Protein AF-A0A157ZCW4-F1 (afdb_monomer)

Solvent-accessible surface area (backbone atoms only — not 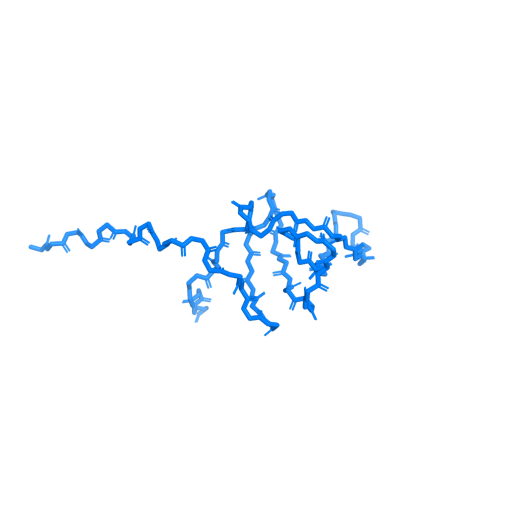comparable to full-atom values): 4186 Å² total; per-residue (Å²): 134,84,82,75,71,80,73,84,64,77,82,65,79,73,56,61,71,39,49,22,36,45,89,96,32,66,29,34,27,74,32,83,38,86,74,76,21,26,28,30,40,34,61,44,98,86,68,50,77,46,76,46,75,40,52,48,84,65,49,44,71,54,71,85,76,75,125

Radius of gyration: 13.05 Å; Cα contacts (8 Å, |Δi|>4): 104; chains: 1; bounding box: 26×39×28 Å

Nearest PDB structures (foldseek):
  1ue9-assembly1_A  TM=6.581E-01  e=2.993E-01  Homo sapiens
  6rm3-assembly1_LE0  TM=7.152E-01  e=6.854E-01  Vairimorpha necatrix
  6gbu-assembly1_B  TM=6.564E-01  e=1.479E+00  Homo sapiens
  1zuk-assembly1_A  TM=6.521E-01  e=3.593E+00  Saccharomyces cerevisiae
  8gcj-assembly2_B  TM=4.315E-01  e=1.394E+00  Homo sapiens

pLDDT: mean 82.94, std 18.59, range [35.62, 97.88]

Structure (mmCIF, N/CA/C/O backbone):
data_AF-A0A157ZCW4-F1
#
_entry.id   AF-A0A157ZCW4-F1
#
loop_
_atom_site.group_PDB
_atom_site.id
_atom_site.type_symbol
_atom_site.label_atom_id
_atom_site.label_alt_id
_atom_site.label_comp_id
_atom_site.label_asym_id
_atom_site.label_entity_id
_atom_site.label_seq_id
_atom_site.pdbx_PDB_ins_code
_atom_site.Cartn_x
_atom_site.Cartn_y
_atom_site.Cartn_z
_atom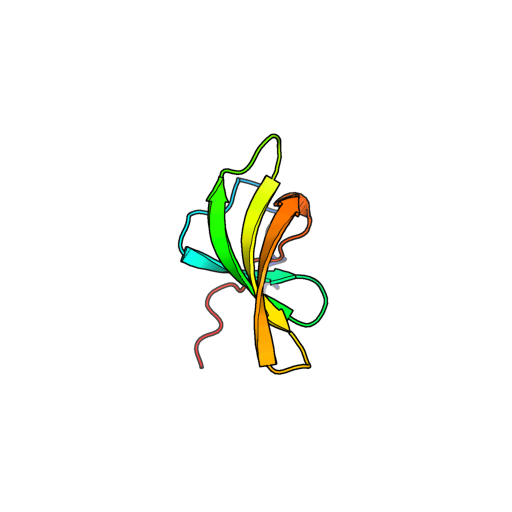_site.occupancy
_atom_site.B_iso_or_equiv
_atom_site.auth_seq_id
_atom_site.auth_comp_id
_atom_site.auth_asym_id
_atom_site.auth_atom_id
_atom_site.pdbx_PDB_model_num
ATOM 1 N N . MET A 1 1 ? -19.483 -29.748 3.328 1.00 38.16 1 MET A N 1
ATOM 2 C CA . MET A 1 1 ? -18.320 -28.897 2.997 1.00 38.16 1 MET A CA 1
ATOM 3 C C . MET A 1 1 ? -18.682 -27.464 3.350 1.00 38.16 1 MET A C 1
ATOM 5 O O . MET A 1 1 ? -19.401 -26.821 2.600 1.00 38.16 1 MET A O 1
ATOM 9 N N . SER A 1 2 ? -18.319 -27.010 4.548 1.00 35.62 2 SER A N 1
ATOM 10 C CA . SER A 1 2 ? -18.727 -25.690 5.038 1.00 35.62 2 SER A CA 1
ATOM 11 C C . SER A 1 2 ? -17.870 -24.614 4.382 1.00 35.62 2 SER A C 1
ATOM 13 O O . SER A 1 2 ? -16.668 -24.549 4.631 1.00 35.62 2 SER A O 1
ATOM 15 N N . ALA A 1 3 ? -18.486 -23.783 3.541 1.00 44.59 3 ALA A N 1
ATOM 16 C CA . ALA A 1 3 ? -17.863 -22.574 3.027 1.00 44.59 3 ALA A CA 1
ATOM 17 C C . ALA A 1 3 ? -17.538 -21.661 4.217 1.00 44.59 3 ALA A C 1
ATOM 19 O O . ALA A 1 3 ? -18.431 -21.103 4.858 1.00 44.59 3 ALA A O 1
ATOM 20 N N . VAL A 1 4 ? -16.255 -21.558 4.559 1.00 42.75 4 VAL A N 1
ATOM 21 C CA . VAL A 1 4 ? -15.781 -20.600 5.555 1.00 42.75 4 VAL A CA 1
ATOM 22 C C . VAL A 1 4 ? -15.906 -19.220 4.922 1.00 42.75 4 VAL A C 1
ATOM 24 O O . VAL A 1 4 ? -15.052 -18.792 4.153 1.00 42.75 4 VAL A O 1
ATOM 27 N N . SER A 1 5 ? -17.004 -18.529 5.223 1.00 47.19 5 SER A N 1
ATOM 28 C CA . SER A 1 5 ? -17.136 -17.097 4.969 1.00 47.19 5 SER A CA 1
ATOM 29 C C . SER A 1 5 ? -15.909 -16.393 5.554 1.00 47.19 5 SER A C 1
ATOM 31 O O . SER A 1 5 ? -15.653 -16.579 6.753 1.00 47.19 5 SER A O 1
ATOM 33 N N . PRO A 1 6 ? -15.145 -15.599 4.776 1.00 49.59 6 PRO A N 1
ATOM 34 C CA . PRO A 1 6 ? -13.985 -14.911 5.310 1.00 49.59 6 PRO A CA 1
ATOM 35 C C . PRO A 1 6 ? -14.499 -13.993 6.407 1.00 49.59 6 PRO A C 1
ATOM 37 O O . PRO A 1 6 ? -15.310 -13.087 6.182 1.00 49.59 6 PRO A O 1
ATOM 40 N N . ARG A 1 7 ? -14.115 -14.325 7.642 1.00 48.91 7 ARG A N 1
ATOM 41 C CA . ARG A 1 7 ? -14.530 -13.606 8.836 1.00 48.91 7 ARG A CA 1
ATOM 42 C C . ARG A 1 7 ? -14.227 -12.142 8.574 1.00 48.91 7 ARG A C 1
ATOM 44 O O . ARG A 1 7 ? -13.075 -11.774 8.369 1.00 48.91 7 ARG A O 1
ATOM 51 N N . ARG A 1 8 ? -15.282 -11.326 8.587 1.00 52.31 8 ARG A N 1
ATOM 52 C CA . ARG A 1 8 ? -15.267 -9.861 8.600 1.00 52.31 8 ARG A CA 1
ATOM 53 C C . ARG A 1 8 ? -14.489 -9.431 9.849 1.00 52.31 8 ARG A C 1
ATOM 55 O O . ARG A 1 8 ? -15.074 -9.082 10.872 1.00 52.31 8 ARG A O 1
ATOM 62 N N . SER A 1 9 ? -13.168 -9.591 9.833 1.00 52.56 9 SER A N 1
ATOM 63 C CA . SER A 1 9 ? -12.333 -9.314 10.987 1.00 52.56 9 SER A CA 1
ATOM 64 C C . SER A 1 9 ? -12.476 -7.820 11.235 1.00 52.56 9 SER A C 1
ATOM 66 O O . SER A 1 9 ? -12.299 -6.993 10.337 1.00 52.56 9 SER A O 1
ATOM 68 N N . ARG A 1 10 ? -12.947 -7.463 12.435 1.00 49.78 10 ARG A N 1
ATOM 69 C CA . ARG A 1 10 ? -12.969 -6.073 12.907 1.00 49.78 10 ARG A CA 1
ATOM 70 C C . ARG A 1 10 ? -11.635 -5.460 12.508 1.00 49.78 10 ARG A C 1
ATOM 72 O O . ARG A 1 10 ? -10.616 -5.993 12.930 1.00 49.78 10 ARG A O 1
ATOM 79 N N . LYS A 1 11 ? -11.684 -4.421 11.663 1.00 64.31 11 LYS A N 1
ATOM 80 C CA . LYS A 1 11 ? -10.581 -3.788 10.916 1.00 64.31 11 LYS A CA 1
ATOM 81 C C . LYS A 1 11 ? -9.412 -3.388 11.824 1.00 64.31 11 LYS A C 1
ATOM 83 O O . LYS A 1 11 ? -9.233 -2.211 12.132 1.00 64.31 11 LYS A O 1
ATOM 88 N N . ARG A 1 12 ? -8.649 -4.368 12.303 1.00 78.25 12 ARG A N 1
ATOM 89 C CA . ARG A 1 12 ? -7.427 -4.146 13.064 1.00 78.25 12 ARG A CA 1
ATOM 90 C C . ARG A 1 12 ? -6.428 -3.514 12.111 1.00 78.25 12 ARG A C 1
ATOM 92 O O . ARG A 1 12 ? -6.383 -3.862 10.931 1.00 78.25 12 ARG A O 1
ATOM 99 N N . LYS A 1 13 ? -5.665 -2.556 12.627 1.00 86.94 13 LYS A N 1
ATOM 100 C CA . LYS A 1 13 ? -4.576 -1.942 11.879 1.00 86.94 13 LYS A CA 1
ATOM 101 C C . LYS A 1 13 ? -3.643 -3.060 11.381 1.00 86.94 13 LYS A C 1
ATOM 103 O O . LYS A 1 13 ? -3.179 -3.844 12.211 1.00 86.94 13 LYS A O 1
ATOM 108 N N . PRO A 1 14 ? -3.377 -3.149 10.068 1.00 88.38 14 PRO A N 1
ATOM 109 C CA . PRO A 1 14 ? -2.450 -4.131 9.534 1.00 88.38 14 PRO A CA 1
ATOM 110 C C . PRO A 1 14 ? -1.044 -3.924 10.115 1.00 88.38 14 PRO A C 1
ATOM 112 O O . PRO A 1 14 ? -0.603 -2.772 10.227 1.00 88.38 14 PRO A O 1
ATOM 115 N N . PRO A 1 15 ? -0.324 -5.001 10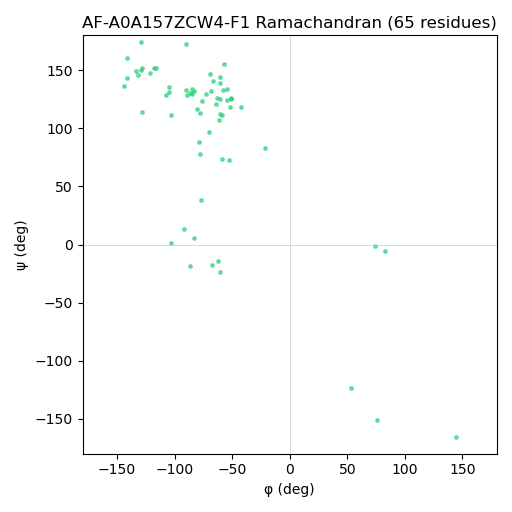.464 1.00 90.81 15 PRO A N 1
ATOM 116 C CA . PRO A 1 15 ? 1.093 -4.922 10.799 1.00 90.81 15 PRO A CA 1
ATOM 117 C C . PRO A 1 15 ? 1.923 -4.317 9.658 1.00 90.81 15 PRO A C 1
ATOM 119 O O . PRO A 1 15 ? 1.556 -4.402 8.482 1.00 90.81 15 PRO A O 1
ATOM 122 N N . ARG A 1 16 ? 3.081 -3.742 9.992 1.00 93.31 16 ARG A N 1
ATOM 123 C CA . ARG A 1 16 ? 4.089 -3.374 8.987 1.00 93.31 16 ARG A CA 1
ATOM 124 C C . ARG A 1 16 ? 4.548 -4.627 8.228 1.00 93.31 16 ARG A C 1
ATOM 126 O O . ARG A 1 16 ? 4.631 -5.696 8.819 1.00 93.31 16 ARG A O 1
ATOM 133 N N . GLY A 1 17 ? 4.820 -4.487 6.936 1.00 92.38 17 GLY A N 1
ATOM 134 C CA . GLY A 1 17 ? 5.159 -5.583 6.025 1.00 92.38 17 GLY A CA 1
ATOM 135 C C . GLY A 1 17 ? 3.943 -6.335 5.477 1.00 92.38 17 GLY A C 1
ATOM 136 O O . GLY A 1 17 ? 4.100 -7.184 4.608 1.00 92.38 17 GLY A O 1
ATOM 137 N N . THR A 1 18 ? 2.721 -6.023 5.933 1.00 91.62 18 THR A N 1
ATOM 138 C CA . THR A 1 18 ? 1.513 -6.657 5.384 1.00 91.62 18 THR A CA 1
ATOM 139 C C . THR A 1 18 ? 1.359 -6.305 3.909 1.00 91.62 18 THR A C 1
ATOM 141 O O . THR A 1 18 ? 1.300 -5.122 3.563 1.00 91.62 18 THR A O 1
ATOM 144 N N . LEU A 1 19 ? 1.219 -7.324 3.060 1.00 93.06 19 LEU A N 1
ATOM 145 C CA . LEU A 1 19 ? 0.772 -7.156 1.682 1.00 93.06 19 LEU A CA 1
ATOM 146 C C . LEU A 1 19 ? -0.757 -7.089 1.630 1.00 93.06 19 LEU A C 1
ATOM 148 O O . LEU A 1 19 ? -1.470 -7.896 2.229 1.00 93.06 19 LEU A O 1
ATOM 152 N N . ALA A 1 20 ? -1.275 -6.106 0.907 1.00 91.94 20 ALA A N 1
ATOM 153 C CA . ALA A 1 20 ? -2.703 -5.881 0.755 1.00 91.94 20 ALA A CA 1
ATOM 154 C C . ALA A 1 20 ? -3.042 -5.439 -0.668 1.00 91.94 20 ALA A C 1
ATOM 156 O O . ALA A 1 20 ? -2.204 -4.923 -1.402 1.00 91.94 20 ALA A O 1
ATOM 157 N N . ARG A 1 21 ? -4.307 -5.593 -1.052 1.00 92.56 21 ARG A N 1
ATOM 158 C CA . ARG A 1 21 ? -4.877 -4.955 -2.235 1.00 92.56 21 ARG A CA 1
ATOM 159 C C . ARG A 1 21 ? -5.376 -3.562 -1.861 1.00 92.56 21 ARG A C 1
ATOM 161 O O . ARG A 1 21 ? -6.151 -3.405 -0.914 1.00 92.56 21 ARG A O 1
ATOM 168 N N . TYR A 1 22 ? -4.985 -2.566 -2.645 1.00 92.94 22 TYR A N 1
ATOM 169 C CA . TYR A 1 22 ? -5.565 -1.229 -2.631 1.00 92.94 22 TYR A CA 1
ATOM 170 C C . TYR A 1 22 ? -5.950 -0.848 -4.059 1.00 92.94 22 TYR A C 1
ATOM 172 O O . TYR A 1 22 ? -5.089 -0.711 -4.927 1.00 92.94 22 TYR A O 1
ATOM 180 N N . ARG A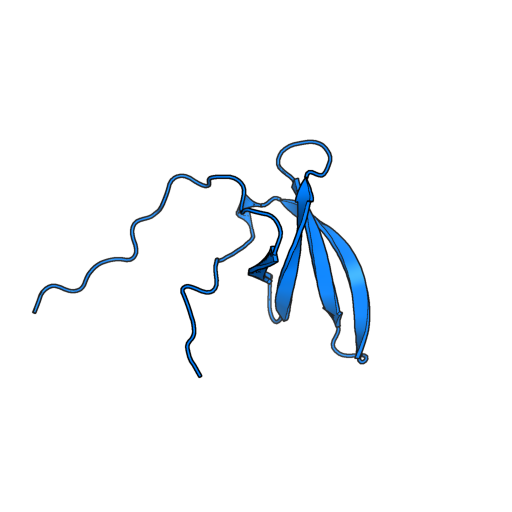 1 23 ? -7.255 -0.690 -4.313 1.00 90.31 23 ARG A N 1
ATOM 181 C CA . ARG A 1 23 ? -7.802 -0.540 -5.674 1.00 90.31 23 ARG A CA 1
ATOM 182 C C . ARG A 1 23 ? -7.336 -1.700 -6.575 1.00 90.31 23 ARG A C 1
ATOM 184 O O . ARG A 1 23 ? -7.556 -2.858 -6.230 1.00 90.31 23 ARG A O 1
ATOM 191 N N . ASN A 1 24 ? -6.693 -1.399 -7.698 1.00 89.50 24 ASN A N 1
ATOM 192 C CA . ASN A 1 24 ? -6.179 -2.351 -8.680 1.00 89.50 24 ASN A CA 1
ATOM 193 C C . ASN A 1 24 ? -4.714 -2.765 -8.432 1.00 89.50 24 ASN A C 1
ATOM 195 O O . ASN A 1 24 ? -4.102 -3.338 -9.325 1.00 89.50 24 ASN A O 1
ATOM 199 N N . ARG A 1 25 ? -4.135 -2.476 -7.256 1.00 90.69 25 ARG A N 1
ATOM 200 C CA . ARG A 1 25 ? -2.699 -2.677 -6.991 1.00 90.69 25 ARG A CA 1
ATOM 201 C C . ARG A 1 25 ? -2.437 -3.466 -5.718 1.00 90.69 25 ARG A C 1
ATOM 203 O O . ARG A 1 25 ? -3.206 -3.394 -4.755 1.00 90.69 25 ARG A O 1
ATOM 210 N N . ILE A 1 26 ? -1.328 -4.200 -5.724 1.00 92.69 26 ILE A N 1
ATOM 211 C CA . ILE A 1 26 ? -0.742 -4.808 -4.529 1.00 92.69 26 ILE A CA 1
ATOM 212 C C . ILE A 1 26 ? 0.137 -3.759 -3.853 1.00 92.69 26 ILE A C 1
ATOM 214 O O . ILE A 1 26 ? 0.896 -3.048 -4.512 1.00 92.69 26 ILE A O 1
ATOM 218 N N . VAL A 1 27 ? -0.009 -3.636 -2.540 1.00 94.88 27 VAL A N 1
ATOM 219 C CA . VAL A 1 27 ? 0.674 -2.632 -1.732 1.00 94.88 27 VAL A CA 1
ATOM 220 C C . VAL A 1 27 ? 1.256 -3.268 -0.485 1.00 94.88 27 VAL A C 1
ATOM 222 O O . VAL A 1 27 ? 0.689 -4.211 0.064 1.00 94.88 27 VAL A O 1
ATOM 225 N N . GLU A 1 28 ? 2.359 -2.711 -0.011 1.00 95.75 28 GLU A N 1
ATOM 226 C CA . GLU A 1 28 ? 2.977 -3.086 1.255 1.00 95.75 28 GLU A CA 1
ATOM 227 C C . GLU A 1 28 ? 2.692 -2.014 2.307 1.00 95.75 28 GLU A C 1
ATOM 229 O O . GLU A 1 28 ? 2.826 -0.819 2.045 1.00 95.75 28 GLU A O 1
ATOM 234 N N . VAL A 1 29 ? 2.323 -2.426 3.517 1.00 95.69 29 VAL A N 1
ATOM 235 C CA . VAL A 1 29 ? 2.134 -1.522 4.654 1.00 95.69 29 VAL A CA 1
ATOM 236 C C . VAL 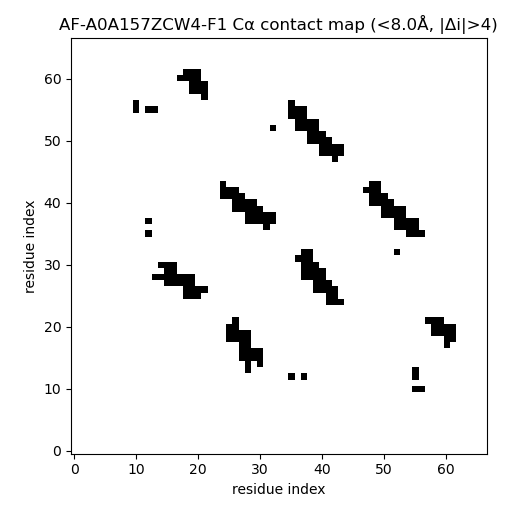A 1 29 ? 3.484 -1.180 5.286 1.00 95.69 29 VAL A C 1
ATOM 238 O O . VAL A 1 29 ? 4.143 -2.033 5.867 1.00 95.69 29 VAL A O 1
ATOM 241 N N . LEU A 1 30 ? 3.877 0.091 5.250 1.00 96.62 30 LEU A N 1
ATOM 242 C CA . LEU A 1 30 ? 5.137 0.579 5.822 1.00 96.62 30 LEU A CA 1
ATOM 243 C C . LEU A 1 30 ? 5.037 0.940 7.311 1.00 96.62 30 LEU A C 1
ATOM 245 O O . LEU A 1 30 ? 6.057 1.040 7.991 1.00 96.62 30 LEU A O 1
ATOM 249 N N . GLY A 1 31 ? 3.827 1.142 7.833 1.00 94.31 31 GLY A N 1
ATOM 250 C CA . GLY A 1 31 ? 3.609 1.478 9.238 1.00 94.31 31 GLY A CA 1
ATOM 251 C C . GLY A 1 31 ? 2.459 2.451 9.459 1.00 94.31 31 GLY A C 1
ATOM 252 O O . GLY A 1 31 ? 1.625 2.675 8.581 1.00 94.31 31 GLY A O 1
ATOM 253 N N . GLU A 1 32 ? 2.400 3.013 10.664 1.00 94.50 32 GLU A N 1
ATOM 254 C CA . GLU A 1 32 ? 1.361 3.971 11.042 1.00 94.50 32 GLU A CA 1
ATOM 255 C C . GLU A 1 32 ? 1.499 5.303 10.309 1.00 94.50 32 GLU A C 1
ATOM 257 O O . GLU A 1 32 ? 2.601 5.768 10.029 1.00 94.50 32 GLU A O 1
ATOM 262 N N . ALA A 1 33 ? 0.358 5.927 10.037 1.00 94.75 33 ALA A N 1
ATOM 263 C CA . ALA A 1 33 ? 0.261 7.323 9.652 1.00 94.75 33 ALA A CA 1
ATOM 264 C C . ALA A 1 33 ? -0.786 8.014 10.536 1.00 94.75 33 ALA A C 1
ATOM 266 O O . ALA A 1 33 ? -1.492 7.370 11.308 1.00 94.75 33 ALA A O 1
ATOM 267 N N . ARG A 1 34 ? -0.927 9.336 10.405 1.00 92.75 34 ARG A N 1
ATOM 268 C CA . ARG A 1 34 ? -1.886 10.098 11.215 1.00 92.75 34 ARG A CA 1
ATOM 269 C C . ARG A 1 34 ? -3.327 9.593 11.034 1.00 92.75 34 ARG A C 1
ATOM 271 O O . ARG A 1 34 ? -3.824 9.469 9.910 1.00 92.75 34 ARG A O 1
ATOM 278 N N . GLY A 1 35 ? -4.021 9.403 12.157 1.00 92.00 35 GLY A N 1
ATOM 279 C CA . GLY A 1 35 ? -5.415 8.958 12.208 1.00 92.00 35 GLY A CA 1
ATOM 280 C C . GLY A 1 35 ? -5.564 7.464 11.916 1.00 92.00 35 GLY A C 1
ATOM 281 O O . GLY A 1 35 ? -4.658 6.679 12.151 1.00 92.00 35 GLY A O 1
ATOM 282 N N . GLN A 1 36 ? -6.706 7.050 11.363 1.00 92.62 36 GLN A N 1
ATOM 283 C CA . GLN A 1 36 ? -6.950 5.645 10.992 1.00 92.62 36 GLN A CA 1
ATOM 284 C C . GLN A 1 36 ? -6.244 5.242 9.682 1.00 92.62 36 GLN A C 1
ATOM 286 O O . GLN A 1 36 ? -6.829 4.577 8.818 1.00 92.62 36 GLN A O 1
ATOM 291 N N . ARG A 1 37 ? -5.019 5.733 9.471 1.00 95.75 37 ARG A N 1
ATOM 292 C CA . ARG A 1 37 ? -4.264 5.572 8.230 1.00 95.75 37 ARG A CA 1
ATOM 293 C C . ARG A 1 37 ? -2.978 4.799 8.467 1.00 95.75 37 ARG A C 1
ATOM 295 O O . ARG A 1 37 ? -2.380 4.843 9.534 1.00 95.75 37 ARG A O 1
ATOM 302 N N . VAL A 1 38 ? -2.543 4.120 7.421 1.00 96.25 38 VAL A N 1
ATOM 303 C CA . VAL A 1 38 ? -1.218 3.516 7.331 1.00 96.25 38 VAL A CA 1
ATOM 304 C C . VAL A 1 38 ? -0.497 4.088 6.124 1.00 96.25 38 VAL A C 1
ATOM 306 O O . VAL A 1 38 ? -1.133 4.428 5.122 1.00 96.25 38 VAL A O 1
ATOM 309 N N . MET A 1 39 ? 0.823 4.202 6.223 1.00 97.88 39 MET A N 1
ATOM 310 C CA . MET A 1 39 ? 1.655 4.431 5.051 1.00 97.88 39 MET A CA 1
ATOM 311 C C . MET A 1 39 ? 1.719 3.141 4.249 1.00 97.88 39 MET A C 1
ATOM 313 O O . MET A 1 39 ? 2.019 2.087 4.808 1.00 97.88 39 MET A O 1
ATOM 317 N N . ILE A 1 40 ? 1.456 3.232 2.952 1.00 97.25 40 ILE A N 1
ATOM 318 C CA . ILE A 1 40 ? 1.657 2.130 2.016 1.00 97.25 40 ILE A CA 1
ATOM 319 C C . ILE A 1 40 ? 2.721 2.483 0.986 1.00 97.25 40 ILE A C 1
ATOM 321 O O . ILE A 1 40 ? 2.891 3.656 0.645 1.00 97.25 40 ILE A O 1
ATOM 325 N N . ARG A 1 41 ? 3.397 1.454 0.484 1.00 97.75 41 ARG A N 1
ATOM 326 C CA . ARG A 1 41 ? 4.224 1.469 -0.718 1.00 97.75 41 ARG A CA 1
ATOM 327 C C . ARG A 1 41 ? 3.473 0.759 -1.836 1.00 97.75 41 ARG A C 1
ATOM 329 O O . ARG A 1 41 ? 2.969 -0.342 -1.625 1.00 97.75 41 ARG A O 1
ATOM 336 N N . SER A 1 42 ? 3.406 1.375 -3.009 1.00 94.88 42 SER A N 1
ATOM 337 C CA . SER A 1 42 ? 2.767 0.793 -4.190 1.00 94.88 42 SER A CA 1
ATOM 338 C C . SER A 1 42 ? 3.548 1.112 -5.454 1.00 94.88 42 SER A C 1
ATOM 340 O O . SER A 1 42 ? 4.028 2.236 -5.604 1.00 94.88 42 SER A O 1
ATOM 342 N N . ILE A 1 43 ? 3.590 0.160 -6.382 1.00 94.00 43 ILE A N 1
ATOM 343 C CA . ILE A 1 43 ? 4.028 0.395 -7.758 1.00 94.00 43 ILE A CA 1
ATOM 344 C C . ILE A 1 43 ? 2.804 0.790 -8.579 1.00 94.00 43 ILE A C 1
ATOM 346 O O . ILE A 1 43 ? 1.757 0.147 -8.497 1.00 94.00 43 ILE A O 1
ATOM 350 N N . HIS A 1 44 ? 2.907 1.902 -9.292 1.00 90.81 44 HIS A N 1
ATOM 351 C CA . HIS A 1 44 ? 1.854 2.392 -10.173 1.00 90.81 44 HIS A CA 1
ATOM 352 C C . HIS A 1 44 ? 2.018 1.828 -11.586 1.00 90.81 44 HIS A C 1
ATOM 354 O O . HIS A 1 44 ? 3.012 1.181 -11.896 1.00 90.81 44 HIS A O 1
ATOM 360 N N . ASP A 1 45 ? 1.035 2.082 -12.446 1.00 90.25 45 ASP A N 1
ATOM 361 C CA . ASP A 1 45 ? 0.994 1.523 -13.805 1.00 90.25 45 ASP A CA 1
ATOM 362 C C . ASP A 1 45 ? 2.112 2.095 -14.701 1.00 90.25 45 ASP A C 1
ATOM 364 O O . ASP A 1 45 ? 2.474 1.502 -15.709 1.00 90.25 45 ASP A O 1
ATOM 368 N N . ASP A 1 46 ? 2.703 3.220 -14.292 1.00 93.81 46 ASP A N 1
ATOM 369 C CA . ASP A 1 46 ? 3.910 3.816 -14.874 1.00 93.81 46 ASP A CA 1
ATOM 370 C C . ASP A 1 46 ? 5.217 3.195 -14.340 1.00 93.81 46 ASP A C 1
ATOM 372 O O . ASP A 1 46 ? 6.303 3.689 -14.629 1.00 93.81 46 ASP A O 1
ATOM 376 N N . GLY A 1 47 ? 5.130 2.144 -13.520 1.00 92.62 47 GLY A N 1
ATOM 377 C CA . GLY A 1 47 ? 6.270 1.494 -12.871 1.00 92.62 47 GLY A CA 1
ATOM 378 C C . GLY A 1 47 ? 6.876 2.290 -11.711 1.00 92.62 47 GLY A C 1
ATOM 379 O O . GLY A 1 47 ? 7.799 1.807 -11.057 1.00 92.62 47 GLY A O 1
ATOM 380 N N . VAL A 1 48 ? 6.364 3.487 -11.406 1.00 95.56 48 VAL A N 1
ATOM 381 C CA . VAL A 1 48 ? 6.954 4.364 -10.390 1.00 95.56 48 VAL A CA 1
ATOM 382 C C . VAL A 1 48 ? 6.448 3.988 -9.000 1.00 95.56 48 VAL A C 1
ATOM 384 O O . VAL A 1 48 ? 5.238 3.905 -8.744 1.00 95.56 48 VAL A O 1
ATOM 387 N N . GLU A 1 49 ? 7.388 3.812 -8.069 1.00 95.81 49 GLU A N 1
ATOM 388 C CA . GLU A 1 49 ? 7.075 3.631 -6.655 1.00 95.81 49 GLU A CA 1
ATOM 389 C C . GLU A 1 49 ? 6.503 4.921 -6.066 1.00 95.81 49 GLU A C 1
ATOM 391 O O . GLU A 1 49 ? 7.068 6.008 -6.203 1.00 95.81 49 GLU A O 1
ATOM 396 N N . ARG A 1 50 ? 5.389 4.797 -5.341 1.00 95.69 50 ARG A N 1
ATOM 397 C CA . ARG A 1 50 ? 4.834 5.895 -4.551 1.00 95.69 50 ARG A CA 1
ATOM 398 C C . ARG A 1 50 ? 4.503 5.439 -3.141 1.00 95.69 50 ARG A C 1
ATOM 400 O O . ARG A 1 50 ? 4.081 4.305 -2.902 1.00 95.69 50 ARG A O 1
ATOM 407 N N . ARG A 1 51 ? 4.680 6.371 -2.203 1.00 96.94 51 ARG A N 1
ATOM 408 C CA . ARG A 1 51 ? 4.291 6.213 -0.802 1.00 96.94 51 ARG A CA 1
ATOM 409 C C . ARG A 1 51 ? 3.079 7.075 -0.521 1.00 96.94 51 ARG A C 1
ATOM 411 O O . ARG A 1 51 ? 3.063 8.261 -0.841 1.00 96.94 51 ARG A O 1
ATOM 418 N N . THR A 1 52 ? 2.040 6.498 0.064 1.00 96.56 52 THR A N 1
ATOM 419 C CA . THR A 1 52 ? 0.793 7.229 0.315 1.00 96.56 52 THR A CA 1
ATOM 420 C C . THR A 1 52 ? 0.174 6.789 1.628 1.00 96.56 52 THR A C 1
ATOM 422 O O . THR A 1 52 ? 0.106 5.601 1.929 1.00 96.56 52 THR A O 1
ATOM 425 N N . ALA A 1 53 ? -0.307 7.744 2.422 1.00 97.38 53 ALA A N 1
ATOM 426 C CA . ALA A 1 53 ? -1.116 7.431 3.591 1.00 97.38 53 ALA A CA 1
ATOM 427 C C . ALA A 1 53 ? -2.529 7.066 3.129 1.00 97.38 53 ALA A C 1
ATOM 429 O O . ALA A 1 53 ? -3.193 7.899 2.512 1.00 97.38 53 ALA A O 1
ATOM 430 N N . VAL A 1 54 ? -3.050 5.892 3.477 1.00 95.88 54 VAL A N 1
ATOM 431 C CA . VAL A 1 54 ? -4.428 5.471 3.150 1.00 95.88 54 VAL A CA 1
ATOM 432 C C . VAL A 1 54 ? -5.152 4.995 4.398 1.00 95.88 54 VAL A C 1
ATOM 434 O O . VAL A 1 54 ? -4.518 4.517 5.333 1.00 95.88 54 VAL A O 1
ATOM 437 N N . LYS A 1 55 ? -6.485 5.113 4.438 1.00 95.50 55 LYS A N 1
ATOM 438 C CA . LYS A 1 55 ? -7.266 4.520 5.533 1.00 95.50 55 LYS A CA 1
ATOM 439 C 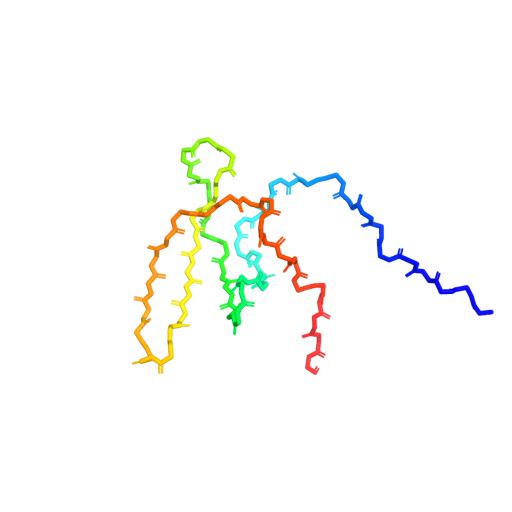C . LYS A 1 55 ? -7.045 3.007 5.518 1.00 95.50 55 LYS A C 1
ATOM 441 O O . LYS A 1 55 ? -7.327 2.384 4.495 1.00 95.50 55 LYS A O 1
ATOM 446 N N . TRP A 1 56 ? -6.612 2.407 6.631 1.00 92.75 56 TRP A N 1
ATOM 447 C CA . TRP A 1 56 ? -6.399 0.949 6.681 1.00 92.75 56 TRP A CA 1
ATOM 448 C C . TRP A 1 56 ? -7.689 0.174 6.396 1.00 92.75 56 TRP A C 1
ATOM 450 O O . TRP A 1 56 ? -7.666 -0.944 5.903 1.00 92.75 56 TRP A O 1
ATOM 460 N N . ALA A 1 57 ? -8.833 0.814 6.639 1.00 91.19 57 ALA A N 1
ATOM 461 C CA . ALA A 1 57 ? -10.159 0.306 6.342 1.00 91.19 57 ALA A CA 1
ATOM 462 C C . ALA A 1 57 ? -10.443 0.055 4.850 1.00 91.19 57 ALA A C 1
ATOM 464 O O . ALA A 1 57 ? -11.454 -0.589 4.561 1.00 91.19 57 ALA A O 1
ATOM 465 N N . ASN A 1 58 ? -9.597 0.579 3.956 1.00 92.38 58 ASN A N 1
ATOM 466 C CA . ASN A 1 58 ? -9.672 0.421 2.502 1.00 92.38 58 ASN A CA 1
ATOM 467 C C . ASN A 1 58 ? -8.655 -0.600 1.968 1.00 92.38 58 ASN A C 1
ATOM 469 O O . ASN A 1 58 ? -8.556 -0.774 0.755 1.00 92.38 58 ASN A O 1
ATOM 473 N N . LEU A 1 59 ? -7.868 -1.214 2.851 1.00 91.06 59 LEU A N 1
ATOM 474 C CA . LEU A 1 59 ? -6.951 -2.284 2.495 1.00 91.06 59 LEU A CA 1
ATOM 475 C C . LEU A 1 59 ? -7.673 -3.618 2.629 1.00 91.06 59 LEU A C 1
ATOM 477 O O . LEU A 1 59 ? -8.324 -3.877 3.643 1.00 91.06 59 LEU A O 1
ATOM 481 N N . VAL A 1 60 ? -7.538 -4.457 1.609 1.00 90.38 60 VAL A N 1
ATOM 482 C CA . VAL A 1 60 ? -7.973 -5.853 1.659 1.00 90.38 60 VAL A CA 1
ATOM 483 C C . VAL A 1 60 ? -6.716 -6.698 1.842 1.00 90.38 60 VAL A C 1
ATOM 485 O O . VAL A 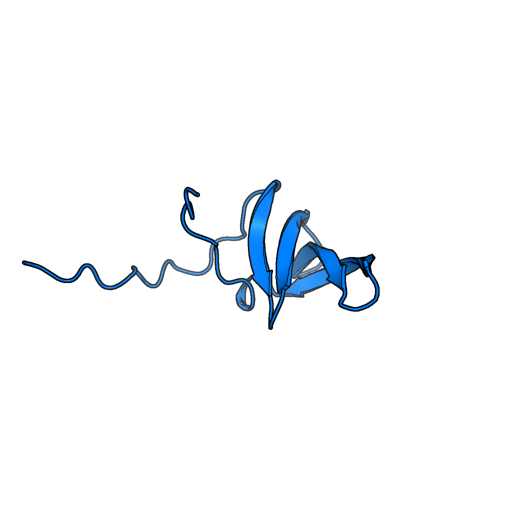1 60 ? -5.890 -6.708 0.929 1.00 90.38 60 VAL A O 1
ATOM 488 N N . PRO A 1 61 ? -6.508 -7.348 3.001 1.00 85.81 61 PRO A N 1
ATOM 489 C CA . PRO A 1 61 ? -5.356 -8.218 3.203 1.00 85.81 61 PRO A CA 1
ATOM 490 C C . PRO A 1 61 ? -5.290 -9.270 2.098 1.00 85.81 61 PRO A C 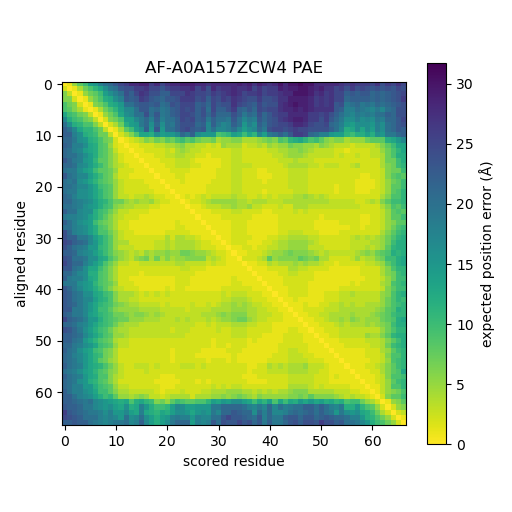1
ATOM 492 O O . PRO A 1 61 ? -6.305 -9.879 1.761 1.00 85.81 61 PRO A O 1
ATOM 495 N N . LEU A 1 62 ? -4.104 -9.468 1.531 1.00 85.69 62 LEU A N 1
ATOM 496 C CA . LEU A 1 62 ? -3.847 -10.652 0.726 1.00 85.69 62 LEU A CA 1
ATOM 497 C C . LEU A 1 62 ? -3.602 -11.772 1.735 1.00 85.69 62 LEU A C 1
ATOM 499 O O . LEU A 1 62 ? -2.481 -11.945 2.206 1.00 85.69 62 LEU A O 1
ATOM 503 N N . GLU A 1 63 ? -4.673 -12.450 2.160 1.00 70.62 63 GLU A N 1
ATOM 504 C CA . GLU A 1 63 ? -4.530 -13.719 2.880 1.00 70.62 63 GLU A CA 1
ATOM 505 C C . GLU A 1 63 ? -3.607 -14.595 2.049 1.00 70.62 63 GLU A C 1
ATOM 507 O O . GLU A 1 63 ? -3.850 -14.700 0.849 1.00 70.62 63 GLU A O 1
ATOM 512 N N . THR A 1 64 ? -2.536 -15.091 2.679 1.00 60.91 64 THR A N 1
ATOM 513 C CA . THR A 1 64 ? -1.360 -15.754 2.102 1.00 60.91 64 THR A CA 1
ATOM 514 C C . THR A 1 64 ? -1.647 -16.312 0.711 1.00 60.91 64 THR A C 1
ATOM 516 O O . THR A 1 64 ? -1.999 -17.480 0.561 1.00 60.91 64 THR A O 1
ATOM 519 N N . ALA A 1 65 ? -1.557 -15.456 -0.310 1.00 53.44 65 ALA A N 1
ATOM 520 C CA . ALA A 1 65 ? -1.706 -15.870 -1.692 1.00 53.44 65 ALA A CA 1
ATOM 521 C C . ALA A 1 65 ? -0.365 -16.503 -2.037 1.00 53.44 65 ALA A C 1
ATOM 523 O O . ALA A 1 65 ? 0.539 -15.848 -2.551 1.00 53.44 65 ALA A O 1
ATOM 524 N N . LEU A 1 66 ? -0.222 -17.740 -1.561 1.00 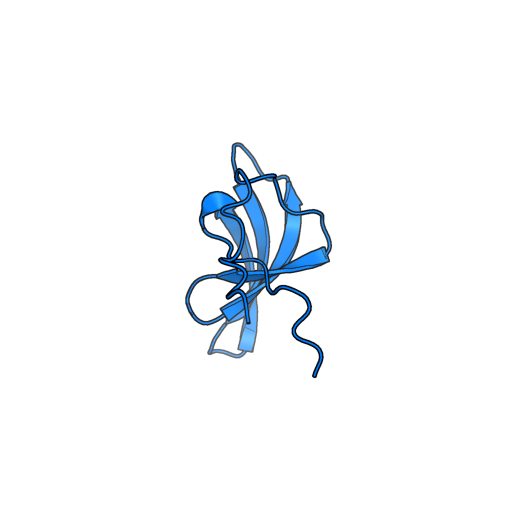52.72 66 LEU A N 1
ATOM 525 C CA . LEU A 1 66 ? 0.837 -18.660 -1.906 1.00 52.72 66 LEU A CA 1
ATOM 526 C C . LEU A 1 66 ? 0.736 -18.832 -3.418 1.00 52.72 66 LEU A C 1
ATOM 528 O O . LEU A 1 66 ? -0.281 -19.301 -3.930 1.00 52.72 66 LEU A O 1
ATOM 532 N N . PHE A 1 67 ? 1.746 -18.314 -4.100 1.00 54.59 67 PHE A N 1
ATOM 533 C CA . PHE A 1 67 ? 2.114 -18.757 -5.437 1.00 54.59 67 PHE A CA 1
ATOM 534 C C . PHE A 1 67 ? 2.331 -20.273 -5.426 1.00 54.59 67 PHE A C 1
ATOM 536 O O . PHE A 1 67 ? 2.844 -20.780 -4.397 1.00 54.59 67 PHE A O 1
#

Foldseek 3Di:
DDDPDPPPPPLDQDDFQFWWDAPPWIWGFHADDPDQWTWIWTQDPVRDIDIDTDRSVRTHTPPPPDD

Organism: NCBI:txid1777144

Secondary structure (DSSP, 8-state):
-----------PPPPTT-EEEETTEEEEEEEEETTTEEEEEEE-TTS-EEEEEEEGGG-EE------

Sequence (67 aa):
MSAVSPRRSRKRKPPRGTLARYRNRIVEVLGEARGQRVMIRSIHDDGVERRTAVKWANLVPLETALF

Mean predicted aligned error: 8.12 Å